Protein AF-A0A7S2D6P8-F1 (afdb_monomer)

InterPro domains:
  IPR003582 ShKT domain [PF01549] (5-39)
  IPR003582 ShKT domain [PF01549] (60-94)
  IPR003582 ShKT domain [PS51670] (5-39)
  IPR003582 ShKT domain [SM00254] (4-40)
  IPR003582 ShKT domain [SM00254] (60-95)

Secondary structure (DSSP, 8-state):
-------SSTTHHHHHHTTHHHHSHHHHHHH-TTTTT---SS----PPPHHHHHHHSSTT---SSTTHHHHHHTTTTTTTSSHHHH-TTTTT---HHHHHHHHH----S-TTTHHHHHHHHHHHS---TTSPPSS-TTHHHHHHHHHHHH-GGG--EEEE-TTBTTBTTPPPEEE-

Sequence (176 aa):
ATTACQDTRPECPGWAAEGECDKNPGFMATGCPDACTHCRIGRPEEPRTMEEMVRRKDGGCDDHDADCAARASAGACTNGSDAPLRCPSSCSVCSWGKIVEEAYGCSSMGLFDMLSTCEQKRQRCARTADLPPAVTAGSMERTMHRILSDFPQYSPRALSQPGSTRGALAPWVLTL

Radius of gyration: 25.87 Å; Cα contacts (8 Å, |Δi|>4): 149; chains: 1; bounding box: 47×58×65 Å

Foldseek 3Di:
DDPDQAAQDPCLLVCLVVVCCPVPVPVCVVHPCVSSVVPPPDDDDPDDDPVRCVVVVQNPQDAQDPCLLVCLVVVVLPPPHCSCVRNVPNSVVGPVVVCCCVVPVDDDDDPVVNCPSVVVVVVVVDDDPPRDDPADPCNVVVVLVCCCPVCCVQVKDWPDPQCDPVHVPDHTDIDD

Structure (mmCIF, N/CA/C/O backbone):
data_AF-A0A7S2D6P8-F1
#
_entry.id   AF-A0A7S2D6P8-F1
#
loop_
_atom_site.group_PDB
_atom_site.id
_atom_site.type_symbol
_atom_site.label_atom_id
_atom_site.label_alt_id
_atom_site.label_comp_id
_atom_site.label_asym_id
_atom_site.label_entity_id
_atom_site.label_seq_id
_atom_site.pdbx_PDB_ins_code
_atom_site.Cartn_x
_atom_site.Cartn_y
_atom_site.Cartn_z
_atom_site.occupancy
_atom_site.B_iso_or_equiv
_atom_site.auth_seq_id
_atom_site.auth_comp_id
_atom_site.auth_asym_id
_atom_site.auth_atom_id
_atom_site.pdbx_PDB_model_num
ATOM 1 N N . ALA A 1 1 ? 5.469 -28.216 -12.947 1.00 35.50 1 ALA A N 1
ATOM 2 C CA . ALA A 1 1 ? 6.549 -28.346 -13.940 1.00 35.50 1 ALA A CA 1
ATOM 3 C C . ALA A 1 1 ? 6.876 -26.949 -14.439 1.00 35.50 1 ALA A C 1
ATOM 5 O O . ALA A 1 1 ? 6.005 -26.291 -14.991 1.00 35.50 1 ALA A O 1
ATOM 6 N N . THR A 1 2 ? 8.064 -26.458 -14.109 1.00 44.06 2 THR A N 1
ATOM 7 C CA . THR A 1 2 ? 8.595 -25.155 -14.516 1.00 44.06 2 THR A CA 1
ATOM 8 C C . THR A 1 2 ? 9.004 -25.233 -15.981 1.00 44.06 2 THR A C 1
ATOM 10 O O . THR A 1 2 ? 10.000 -25.877 -16.303 1.00 44.06 2 THR A O 1
ATOM 13 N N . THR A 1 3 ? 8.226 -24.622 -16.875 1.00 52.28 3 THR A N 1
ATOM 14 C CA . THR A 1 3 ? 8.659 -24.421 -18.261 1.00 52.28 3 THR A CA 1
ATOM 15 C C . THR A 1 3 ? 9.888 -23.520 -18.222 1.00 52.28 3 THR A C 1
ATOM 17 O O . THR A 1 3 ? 9.802 -22.375 -17.783 1.00 52.28 3 THR A O 1
ATOM 20 N N . ALA A 1 4 ? 11.040 -24.090 -18.571 1.00 61.44 4 ALA A N 1
ATOM 21 C CA . ALA A 1 4 ? 12.340 -23.445 -18.509 1.00 61.44 4 ALA A CA 1
ATOM 22 C C . ALA A 1 4 ? 12.337 -22.199 -19.397 1.00 61.44 4 ALA A C 1
ATOM 24 O O . ALA A 1 4 ? 12.285 -22.296 -20.621 1.00 61.44 4 ALA A O 1
ATOM 25 N N . CYS A 1 5 ? 12.358 -21.031 -18.765 1.00 71.94 5 CYS A N 1
ATOM 26 C CA . CYS A 1 5 ? 12.572 -19.782 -19.462 1.00 71.94 5 CYS A CA 1
ATOM 27 C C . CYS A 1 5 ? 14.077 -19.595 -19.613 1.00 71.94 5 CYS A C 1
ATOM 29 O O . CYS A 1 5 ? 14.744 -19.082 -18.720 1.00 71.94 5 CYS A O 1
ATOM 31 N N . GLN A 1 6 ? 14.610 -20.168 -20.684 1.00 81.81 6 GLN A N 1
ATOM 32 C CA . GLN A 1 6 ? 16.032 -20.176 -20.963 1.00 81.81 6 GLN A CA 1
ATOM 33 C C . GLN A 1 6 ? 16.237 -19.911 -22.444 1.00 81.81 6 GLN A C 1
ATOM 35 O O . GLN A 1 6 ? 15.503 -20.427 -23.290 1.00 81.81 6 GLN A O 1
ATOM 40 N N . ASP A 1 7 ? 17.254 -19.115 -22.742 1.00 85.44 7 ASP A N 1
ATOM 41 C CA . ASP A 1 7 ? 17.699 -18.905 -24.106 1.00 85.44 7 ASP A CA 1
ATOM 42 C C . ASP A 1 7 ? 18.105 -20.229 -24.747 1.00 85.44 7 ASP A C 1
ATOM 44 O O . ASP A 1 7 ? 18.849 -21.035 -24.188 1.00 85.44 7 ASP A O 1
ATOM 48 N N . THR A 1 8 ? 17.608 -20.449 -25.957 1.00 86.00 8 THR A N 1
ATOM 49 C CA . THR A 1 8 ? 17.884 -21.666 -26.725 1.00 86.00 8 THR A CA 1
ATOM 50 C C . THR A 1 8 ? 19.202 -21.582 -27.491 1.00 86.00 8 THR A C 1
ATOM 52 O O . THR A 1 8 ? 19.637 -22.577 -28.075 1.00 86.00 8 THR A O 1
ATOM 55 N N . ARG A 1 9 ? 19.833 -20.400 -27.520 1.00 87.31 9 ARG A N 1
ATOM 56 C CA . ARG A 1 9 ? 21.014 -20.098 -28.329 1.00 87.31 9 ARG A CA 1
ATOM 57 C C . ARG A 1 9 ? 22.027 -19.243 -27.564 1.00 87.31 9 ARG A C 1
ATOM 59 O O . ARG A 1 9 ? 21.626 -18.308 -26.875 1.00 87.31 9 ARG A O 1
ATOM 66 N N . PRO A 1 10 ? 23.335 -19.516 -27.699 1.00 90.38 10 PRO A N 1
ATOM 67 C CA . PRO A 1 10 ? 24.372 -18.732 -27.032 1.00 90.38 10 PRO A CA 1
ATOM 68 C C . PRO A 1 10 ? 24.497 -17.299 -27.575 1.00 90.38 10 PRO A C 1
ATOM 70 O O . PRO A 1 10 ? 25.045 -16.442 -26.890 1.00 90.38 10 PRO A O 1
ATOM 73 N N . GLU A 1 11 ? 23.988 -17.017 -28.778 1.00 92.38 11 GLU A N 1
ATOM 74 C CA . GLU A 1 11 ? 24.031 -15.690 -29.407 1.00 92.38 11 GLU A CA 1
ATOM 75 C C . GLU A 1 11 ? 22.932 -14.734 -28.908 1.00 92.38 11 GLU A C 1
ATOM 77 O O . GLU A 1 11 ? 22.978 -13.539 -29.204 1.00 92.38 11 GLU A O 1
ATOM 82 N N . CYS A 1 12 ? 21.966 -15.228 -28.125 1.00 91.00 12 CYS A N 1
ATOM 83 C CA . CYS A 1 12 ? 20.834 -14.446 -27.622 1.00 91.00 12 CYS A CA 1
ATOM 84 C C . CYS A 1 12 ? 21.228 -13.129 -26.916 1.00 91.00 12 CYS A C 1
ATOM 86 O O . CYS A 1 12 ? 20.603 -12.111 -27.220 1.00 91.00 12 CYS A O 1
ATOM 88 N N . PRO A 1 13 ? 22.274 -13.069 -26.061 1.00 89.25 13 PRO A N 1
ATOM 89 C CA . PRO A 1 13 ? 22.720 -11.809 -25.460 1.00 89.25 13 PRO A CA 1
ATOM 90 C C . PRO A 1 13 ? 23.244 -10.794 -26.483 1.00 89.25 13 PRO A C 1
ATOM 92 O O . PRO A 1 13 ? 23.043 -9.594 -26.314 1.00 89.25 13 PRO A O 1
ATOM 95 N N . GLY A 1 14 ? 23.902 -11.264 -27.548 1.00 91.25 14 GLY A N 1
ATOM 96 C CA . GLY A 1 14 ? 24.416 -10.406 -28.619 1.00 91.25 14 GLY A CA 1
ATOM 97 C C . GLY A 1 14 ? 23.282 -9.788 -29.429 1.00 91.25 14 GLY A C 1
ATOM 98 O O . GLY A 1 14 ? 23.225 -8.573 -29.588 1.00 91.25 14 GLY A O 1
ATOM 99 N N . TRP A 1 15 ? 22.316 -10.605 -29.848 1.00 92.88 15 TRP A N 1
ATOM 100 C CA . TRP A 1 15 ? 21.130 -10.124 -30.561 1.00 92.88 15 TRP A CA 1
ATOM 101 C C . TRP A 1 15 ? 20.263 -9.198 -29.705 1.00 92.88 15 TRP A C 1
ATOM 103 O O . TRP A 1 15 ? 19.765 -8.187 -30.198 1.00 92.88 15 TRP A O 1
ATOM 113 N N . ALA A 1 16 ? 20.125 -9.485 -28.409 1.00 87.44 16 ALA A N 1
ATOM 114 C CA . ALA A 1 16 ? 19.456 -8.576 -27.485 1.00 87.44 16 ALA A CA 1
ATOM 115 C C . ALA A 1 16 ? 20.188 -7.225 -27.386 1.00 87.44 16 ALA A C 1
ATOM 117 O O . ALA A 1 16 ? 19.543 -6.182 -27.477 1.00 87.44 16 ALA A O 1
ATOM 118 N N . ALA A 1 17 ? 21.525 -7.223 -27.296 1.00 87.25 17 ALA A N 1
ATOM 119 C CA . ALA A 1 17 ? 22.330 -5.996 -27.290 1.00 87.25 17 ALA A CA 1
ATOM 120 C C . ALA A 1 17 ? 22.251 -5.206 -28.614 1.00 87.25 17 ALA A C 1
ATOM 122 O O . ALA A 1 17 ? 22.368 -3.982 -28.615 1.00 87.25 17 ALA A O 1
ATOM 123 N N . GLU A 1 18 ? 22.009 -5.885 -29.736 1.00 91.12 18 GLU A N 1
ATOM 124 C CA . GLU A 1 18 ? 21.787 -5.281 -31.058 1.00 91.12 18 GLU A CA 1
ATOM 125 C C . GLU A 1 18 ? 20.335 -4.792 -31.277 1.00 91.12 18 GLU A C 1
ATOM 127 O O . GLU A 1 18 ? 20.016 -4.194 -32.318 1.00 91.12 18 GLU A O 1
ATOM 132 N N . GLY A 1 19 ? 19.457 -4.997 -30.288 1.00 88.00 19 GLY A N 1
ATOM 133 C CA . GLY A 1 19 ? 18.065 -4.542 -30.287 1.00 88.00 19 GLY A CA 1
ATOM 134 C C . GLY A 1 19 ? 17.090 -5.468 -31.021 1.00 88.00 19 GLY A C 1
ATOM 135 O O . GLY A 1 19 ? 16.012 -5.030 -31.422 1.00 88.00 19 GLY A O 1
ATOM 136 N N . GLU A 1 20 ? 17.433 -6.745 -31.218 1.00 90.88 20 GLU A N 1
ATOM 137 C CA . GLU A 1 20 ? 16.549 -7.718 -31.881 1.00 90.88 20 GLU A CA 1
ATOM 138 C C . GLU A 1 20 ? 15.271 -8.004 -31.083 1.00 90.88 20 GLU A C 1
ATOM 140 O O . GLU A 1 20 ? 14.273 -8.425 -31.662 1.00 90.88 20 GLU A O 1
ATOM 145 N N . CYS A 1 21 ? 15.254 -7.720 -29.778 1.00 86.25 21 CYS A N 1
ATOM 146 C CA . CYS A 1 21 ? 14.039 -7.805 -28.965 1.00 86.25 21 CYS A CA 1
ATOM 147 C C . CYS A 1 21 ? 12.930 -6.872 -29.483 1.00 86.25 21 CYS A C 1
ATOM 149 O O . CYS A 1 21 ? 11.757 -7.233 -29.431 1.00 86.25 21 CYS A O 1
ATOM 151 N N . ASP A 1 22 ? 13.304 -5.714 -30.037 1.00 80.94 22 ASP A N 1
ATOM 152 C CA . ASP A 1 22 ? 12.371 -4.724 -30.584 1.00 80.94 22 ASP A CA 1
ATOM 153 C C . ASP A 1 22 ? 12.190 -4.880 -32.098 1.00 80.94 22 ASP A C 1
ATOM 155 O O . ASP A 1 22 ? 11.089 -4.712 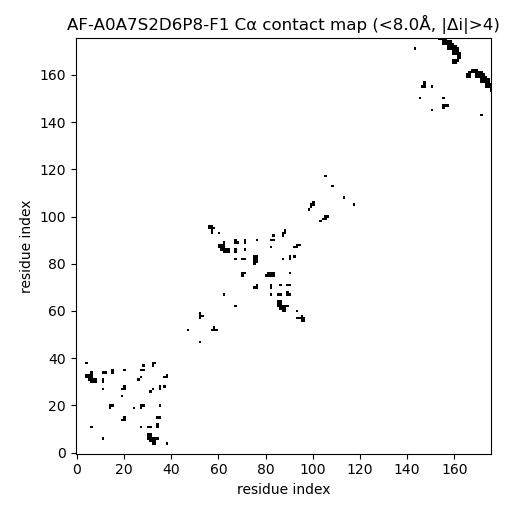-32.625 1.00 80.94 22 ASP A O 1
ATOM 159 N N . LYS A 1 23 ? 13.270 -5.219 -32.814 1.00 89.81 23 LYS A N 1
ATOM 160 C CA . LYS A 1 23 ? 13.251 -5.382 -34.278 1.00 89.81 23 LYS A CA 1
ATOM 161 C C . LYS A 1 23 ? 12.609 -6.698 -34.718 1.00 89.81 23 LYS A C 1
ATOM 163 O O . LYS A 1 23 ? 11.981 -6.739 -35.774 1.00 89.81 23 LYS A O 1
ATOM 168 N N . ASN A 1 24 ? 12.759 -7.763 -33.928 1.00 87.88 24 ASN A N 1
ATOM 169 C CA . ASN A 1 24 ? 12.291 -9.110 -34.249 1.00 87.88 24 ASN A CA 1
ATOM 170 C C . ASN A 1 24 ? 11.698 -9.849 -33.025 1.00 87.88 24 ASN A C 1
ATOM 172 O O . ASN A 1 24 ? 12.149 -10.939 -32.645 1.00 87.88 24 ASN A O 1
ATOM 176 N N . PRO A 1 25 ? 10.638 -9.293 -32.412 1.00 79.06 25 PRO A N 1
ATOM 177 C CA . PRO A 1 25 ? 10.098 -9.773 -31.140 1.00 79.06 25 PRO A CA 1
ATOM 178 C C . PRO A 1 25 ? 9.564 -11.210 -31.207 1.00 79.06 25 PRO A C 1
ATOM 180 O O . PRO A 1 25 ? 9.683 -11.960 -30.245 1.00 79.06 25 PRO A O 1
ATOM 183 N N . GLY A 1 26 ? 8.997 -11.636 -32.343 1.00 78.88 26 GLY A N 1
ATOM 184 C CA . GLY A 1 26 ? 8.455 -12.994 -32.488 1.00 78.88 26 GLY A CA 1
ATOM 185 C C . GLY A 1 26 ? 9.537 -14.078 -32.474 1.00 78.88 26 GLY A C 1
ATOM 186 O O .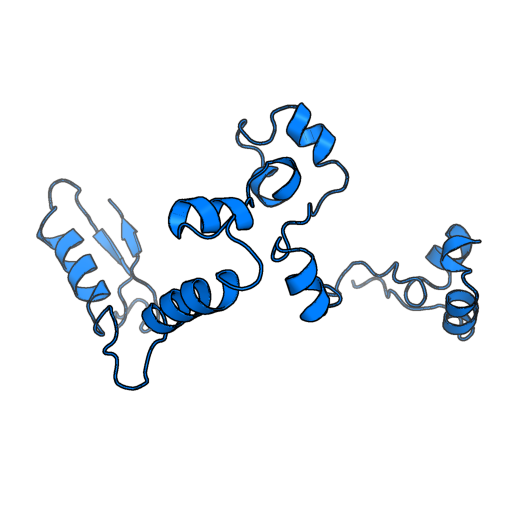 GLY A 1 26 ? 9.372 -15.129 -31.847 1.00 78.88 26 GLY A O 1
ATOM 187 N N . PHE A 1 27 ? 10.665 -13.808 -33.132 1.00 85.44 27 PHE A N 1
ATOM 188 C CA . PHE A 1 27 ? 11.814 -14.708 -33.142 1.00 85.44 27 PHE A CA 1
ATOM 189 C C . PHE A 1 27 ? 12.475 -14.768 -31.764 1.00 85.44 27 PHE A C 1
ATOM 191 O O . PHE A 1 27 ? 12.712 -15.857 -31.232 1.00 85.44 27 PHE A O 1
ATOM 198 N N . MET A 1 28 ? 12.697 -13.602 -31.156 1.00 87.69 28 MET A N 1
ATOM 199 C CA . MET A 1 28 ? 13.342 -13.511 -29.853 1.00 87.69 28 MET A CA 1
ATOM 200 C C . MET A 1 28 ? 12.480 -14.081 -28.720 1.00 87.69 28 MET A C 1
ATOM 202 O O . MET A 1 28 ? 13.011 -14.764 -27.855 1.00 87.69 28 MET A O 1
ATOM 206 N N . ALA A 1 29 ? 11.154 -13.923 -28.748 1.00 79.88 29 ALA A N 1
ATOM 207 C CA . ALA A 1 29 ? 10.271 -14.504 -27.732 1.00 79.88 29 ALA A CA 1
ATOM 208 C C . ALA A 1 29 ? 10.292 -16.041 -27.710 1.00 79.88 29 ALA A C 1
ATOM 210 O O . ALA A 1 29 ? 10.090 -16.649 -26.660 1.00 79.88 29 ALA A O 1
ATOM 211 N N . THR A 1 30 ? 10.544 -16.674 -28.859 1.00 81.88 30 THR A N 1
ATOM 212 C CA . THR A 1 30 ? 10.569 -18.139 -28.973 1.00 81.88 30 THR A CA 1
ATOM 213 C C . THR A 1 30 ? 11.965 -18.707 -28.722 1.00 81.88 30 THR A C 1
ATOM 215 O O . THR A 1 30 ? 12.100 -19.767 -28.116 1.00 81.88 30 THR A O 1
ATOM 218 N N . GLY A 1 31 ? 13.008 -18.026 -29.207 1.00 84.88 31 GLY A N 1
ATOM 219 C CA . GLY A 1 31 ? 14.385 -18.521 -29.156 1.00 84.88 31 GLY A CA 1
ATOM 220 C C . GLY A 1 31 ? 15.237 -17.946 -28.025 1.00 84.88 31 GLY A C 1
ATOM 221 O O . GLY A 1 31 ? 16.149 -18.625 -27.556 1.00 84.88 31 GLY A O 1
ATOM 222 N N . CYS A 1 32 ? 14.944 -16.727 -27.585 1.00 89.25 32 CYS A N 1
ATOM 223 C CA . CYS A 1 32 ? 15.741 -15.952 -26.637 1.00 89.25 32 CYS A CA 1
ATOM 224 C C . CYS A 1 32 ? 14.872 -15.287 -25.543 1.00 89.25 32 CYS A C 1
ATOM 226 O O . CYS A 1 32 ? 14.942 -14.066 -25.347 1.00 89.25 32 CYS A O 1
ATOM 228 N N . PRO A 1 33 ? 13.986 -16.045 -24.863 1.00 82.06 33 PRO A N 1
ATOM 229 C CA . PRO A 1 33 ? 13.047 -15.463 -23.913 1.00 82.06 33 PRO A CA 1
ATOM 230 C C . PRO A 1 33 ? 13.722 -14.884 -22.659 1.00 82.06 33 PRO A C 1
ATOM 232 O O . PRO A 1 33 ? 13.124 -14.015 -22.024 1.00 82.06 33 PRO A O 1
ATOM 235 N N . ASP A 1 34 ? 14.937 -15.315 -22.302 1.00 82.69 34 ASP A N 1
ATOM 236 C CA . ASP A 1 34 ? 15.683 -14.782 -21.152 1.00 82.69 34 ASP A CA 1
ATOM 237 C C . ASP A 1 34 ? 16.456 -13.514 -21.540 1.00 82.69 34 ASP A C 1
ATOM 239 O O . ASP A 1 34 ? 16.289 -12.482 -20.886 1.00 82.69 34 ASP A O 1
ATOM 243 N N . ALA A 1 35 ? 17.181 -13.524 -22.667 1.00 83.69 35 ALA A N 1
ATOM 244 C CA . ALA A 1 35 ? 17.891 -12.340 -23.161 1.00 83.69 35 ALA A CA 1
ATOM 245 C C . ALA A 1 35 ? 16.959 -11.156 -23.460 1.00 83.69 35 ALA A C 1
ATOM 247 O O . ALA A 1 35 ? 17.330 -10.012 -23.207 1.00 83.69 35 ALA A O 1
ATOM 248 N N . CYS A 1 36 ? 15.741 -11.416 -23.948 1.00 76.44 36 CYS A N 1
ATOM 249 C CA . CYS A 1 36 ? 14.731 -10.376 -24.174 1.00 76.44 36 CYS A CA 1
ATOM 250 C C . CYS A 1 36 ? 13.765 -10.178 -23.004 1.00 76.44 36 CYS A C 1
ATOM 252 O O . CYS A 1 36 ? 12.755 -9.489 -23.143 1.00 76.44 36 CYS A O 1
ATOM 254 N N . THR A 1 37 ? 14.062 -10.743 -21.828 1.00 68.19 37 THR A N 1
ATOM 255 C CA . THR A 1 37 ? 13.300 -10.540 -20.581 1.00 68.19 37 THR A CA 1
ATOM 256 C C . THR A 1 37 ? 11.814 -10.930 -20.658 1.00 68.19 37 THR A C 1
ATOM 258 O O . THR A 1 37 ? 10.986 -10.477 -19.866 1.00 68.19 37 THR A O 1
ATOM 261 N N . HIS A 1 38 ? 11.455 -11.832 -21.574 1.00 63.66 38 HIS A N 1
ATOM 262 C CA . HIS A 1 38 ? 10.110 -12.409 -21.670 1.00 63.66 38 HIS A CA 1
ATOM 263 C C . HIS A 1 38 ? 9.812 -13.413 -20.545 1.00 63.66 38 HIS A C 1
ATOM 265 O O . HIS A 1 38 ? 8.662 -13.815 -20.351 1.00 63.66 38 HIS A O 1
ATOM 271 N N . CYS A 1 39 ? 10.820 -13.769 -19.748 1.00 61.97 39 CYS A N 1
ATOM 272 C CA . CYS A 1 39 ? 10.693 -14.545 -18.520 1.00 61.97 39 CYS A CA 1
ATOM 273 C C . CYS A 1 39 ? 9.995 -13.762 -17.395 1.00 61.97 39 CYS A C 1
ATOM 275 O O . CYS A 1 39 ? 10.610 -13.352 -16.415 1.00 61.97 39 CYS A O 1
ATOM 277 N N . ARG A 1 40 ? 8.676 -13.571 -17.513 1.00 55.00 40 ARG A N 1
ATOM 278 C CA . ARG A 1 40 ? 7.830 -12.866 -16.529 1.00 55.00 40 ARG A CA 1
ATOM 279 C C . ARG A 1 40 ? 7.153 -13.767 -15.491 1.00 55.00 40 ARG A C 1
ATOM 281 O O . ARG A 1 40 ? 6.183 -13.360 -14.861 1.00 55.00 40 ARG A O 1
ATOM 288 N N . ILE A 1 41 ? 7.673 -14.970 -15.251 1.00 43.81 41 ILE A N 1
ATOM 289 C CA . ILE A 1 41 ? 7.336 -15.721 -14.034 1.00 43.81 41 ILE A CA 1
ATOM 290 C C . ILE A 1 41 ? 8.594 -15.789 -13.169 1.00 43.81 41 ILE A C 1
ATOM 292 O O . ILE A 1 41 ? 9.353 -16.750 -13.251 1.00 43.81 41 ILE A O 1
ATOM 296 N N . GLY A 1 42 ? 8.819 -14.748 -12.354 1.00 44.66 42 GLY A N 1
ATOM 297 C CA . GLY A 1 42 ? 9.717 -14.853 -11.197 1.00 44.66 42 GLY A CA 1
ATOM 298 C C . GLY A 1 42 ? 10.868 -13.853 -11.020 1.00 44.66 42 GLY A C 1
ATOM 299 O O . GLY A 1 42 ? 11.751 -14.171 -10.229 1.00 44.66 42 GLY A O 1
ATOM 300 N N . ARG A 1 43 ? 10.897 -12.663 -11.645 1.00 39.41 43 ARG A N 1
ATOM 301 C CA . ARG A 1 43 ? 11.791 -11.577 -11.169 1.00 39.41 43 ARG A CA 1
ATOM 302 C C . ARG A 1 43 ? 11.008 -10.424 -10.521 1.00 39.41 43 ARG A C 1
ATOM 304 O O . ARG A 1 43 ? 10.076 -9.930 -11.153 1.00 39.41 43 ARG A O 1
ATOM 311 N N . PRO A 1 44 ? 11.366 -9.997 -9.292 1.00 46.62 44 PRO A N 1
ATOM 312 C CA . PRO A 1 44 ? 10.938 -8.712 -8.747 1.00 46.62 44 PRO A CA 1
ATOM 313 C C . PRO A 1 44 ? 11.627 -7.564 -9.502 1.00 46.62 44 PRO A C 1
ATOM 315 O O . PRO A 1 44 ? 12.704 -7.761 -10.064 1.00 46.62 44 PRO A O 1
ATOM 318 N N . GLU A 1 45 ? 10.960 -6.408 -9.525 1.00 43.22 45 GLU A N 1
ATOM 319 C CA . GLU A 1 45 ? 11.357 -5.140 -10.154 1.00 43.22 45 GLU A CA 1
ATOM 320 C C . GLU A 1 45 ? 12.870 -4.881 -10.187 1.00 43.22 45 GLU A C 1
ATOM 322 O O . GLU A 1 45 ? 13.572 -5.088 -9.196 1.00 43.22 45 GLU A O 1
ATOM 327 N N . GLU A 1 46 ? 13.352 -4.315 -11.296 1.00 44.03 46 GLU A N 1
ATOM 328 C CA . GLU A 1 46 ? 14.577 -3.521 -11.255 1.00 44.03 46 GLU A CA 1
ATOM 329 C C . GLU A 1 46 ? 14.324 -2.356 -10.277 1.00 44.03 46 GLU A C 1
ATOM 331 O O . GLU A 1 46 ? 13.410 -1.557 -10.509 1.00 44.03 46 GLU A O 1
ATOM 336 N N . PRO A 1 47 ? 15.033 -2.280 -9.135 1.00 49.56 47 PRO A N 1
ATOM 337 C CA . PRO A 1 47 ? 14.772 -1.247 -8.148 1.00 49.56 47 PRO A CA 1
ATOM 338 C C . PRO A 1 47 ? 15.056 0.107 -8.786 1.00 49.56 47 PRO A C 1
ATOM 340 O O . PRO A 1 47 ? 16.179 0.364 -9.223 1.00 49.56 47 PRO A O 1
ATOM 343 N N . ARG A 1 48 ? 14.050 0.986 -8.825 1.00 55.31 48 ARG A N 1
ATOM 344 C CA . ARG A 1 48 ? 14.261 2.378 -9.232 1.00 55.31 48 ARG A CA 1
ATOM 345 C C . ARG A 1 48 ? 15.399 2.961 -8.402 1.00 55.31 48 ARG A C 1
ATOM 347 O O . ARG A 1 48 ? 15.445 2.781 -7.182 1.00 55.31 48 ARG A O 1
ATOM 354 N N . THR A 1 49 ? 16.327 3.646 -9.065 1.00 57.09 49 THR A N 1
ATOM 355 C CA . THR A 1 49 ? 17.426 4.320 -8.367 1.00 57.09 49 THR A CA 1
ATOM 356 C C . THR A 1 49 ? 16.849 5.323 -7.367 1.00 57.09 49 THR A C 1
ATOM 358 O O . THR A 1 49 ? 15.777 5.900 -7.585 1.00 57.09 49 THR A O 1
ATOM 361 N N . MET A 1 50 ? 17.531 5.529 -6.240 1.00 53.25 50 MET A N 1
ATOM 362 C CA . MET A 1 50 ? 17.076 6.479 -5.219 1.00 53.25 50 MET A CA 1
ATOM 363 C C . MET A 1 50 ? 16.929 7.88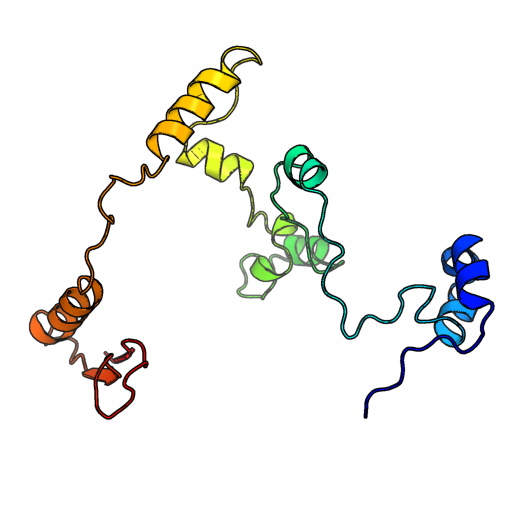8 -5.813 1.00 53.25 50 MET A C 1
ATOM 365 O O . MET A 1 50 ? 15.986 8.611 -5.497 1.00 53.25 50 MET A O 1
ATOM 369 N N . GLU A 1 51 ? 17.806 8.241 -6.748 1.00 57.47 51 GLU A N 1
ATOM 370 C CA . GLU A 1 51 ? 17.779 9.481 -7.517 1.00 57.47 51 GLU A CA 1
ATOM 371 C C . GLU A 1 51 ? 16.494 9.631 -8.352 1.00 57.47 51 GLU A C 1
ATOM 373 O O . GLU A 1 51 ? 15.932 10.726 -8.443 1.00 57.47 51 GLU A O 1
ATOM 378 N N . GLU A 1 52 ? 15.993 8.542 -8.935 1.00 56.34 52 GLU A N 1
ATOM 379 C CA . GLU A 1 52 ? 14.779 8.534 -9.751 1.00 56.34 52 GLU A CA 1
ATOM 380 C C . GLU A 1 52 ? 13.503 8.580 -8.903 1.00 56.34 52 GLU A C 1
ATOM 382 O O . GLU A 1 52 ? 12.582 9.342 -9.212 1.00 56.34 52 GLU A O 1
ATOM 387 N N . MET A 1 53 ? 13.487 7.867 -7.773 1.00 53.47 53 MET A N 1
ATOM 388 C CA . MET A 1 53 ? 12.405 7.949 -6.785 1.00 53.47 53 MET A CA 1
ATOM 389 C C . MET A 1 53 ? 12.269 9.363 -6.194 1.00 53.47 53 MET A C 1
ATOM 391 O O . MET A 1 53 ? 11.155 9.851 -5.994 1.00 53.47 53 MET A O 1
ATOM 395 N N . VAL A 1 54 ? 13.389 10.059 -5.961 1.00 57.19 54 VAL A N 1
ATOM 396 C CA . VAL A 1 54 ? 13.400 11.452 -5.478 1.00 57.19 54 VAL A CA 1
ATOM 397 C C . VAL A 1 54 ? 12.929 12.431 -6.556 1.00 57.19 54 VAL A C 1
ATOM 399 O O . VAL A 1 54 ? 12.186 13.368 -6.254 1.00 57.19 54 VAL A O 1
ATOM 402 N N . ARG A 1 55 ? 13.318 12.223 -7.820 1.00 60.00 55 ARG A N 1
ATOM 403 C CA . ARG A 1 55 ? 12.944 13.112 -8.932 1.00 60.00 55 ARG A CA 1
ATOM 404 C C . ARG A 1 55 ? 11.443 13.080 -9.224 1.00 60.00 55 ARG A C 1
ATOM 406 O O . ARG A 1 55 ? 10.862 14.129 -9.499 1.00 60.00 55 ARG A O 1
ATOM 413 N N . ARG A 1 56 ? 10.822 11.900 -9.172 1.00 56.59 56 ARG A N 1
ATOM 414 C CA . ARG A 1 56 ? 9.416 11.718 -9.552 1.00 56.59 56 ARG A CA 1
ATOM 415 C C . ARG A 1 56 ? 8.409 12.111 -8.458 1.00 56.59 56 ARG A C 1
ATOM 417 O O . ARG A 1 56 ? 7.240 12.311 -8.772 1.00 56.59 56 ARG A O 1
ATOM 424 N N . LYS A 1 57 ? 8.851 12.303 -7.200 1.00 53.44 57 LYS A N 1
ATOM 425 C CA . LYS A 1 57 ? 8.030 12.708 -6.024 1.00 53.44 57 LYS A CA 1
ATOM 426 C C . LYS A 1 57 ? 6.831 11.800 -5.692 1.00 53.44 57 LYS A C 1
ATOM 428 O O . LYS A 1 57 ? 6.088 12.083 -4.755 1.00 53.44 57 LYS A O 1
ATOM 433 N N . ASP A 1 58 ? 6.645 10.720 -6.428 1.00 58.62 58 ASP A N 1
ATOM 434 C CA . ASP A 1 58 ? 5.497 9.817 -6.394 1.00 58.62 58 ASP A CA 1
ATOM 435 C C . ASP A 1 58 ? 5.777 8.534 -5.604 1.00 58.62 58 ASP A C 1
ATOM 437 O O . ASP A 1 58 ? 4.863 7.743 -5.393 1.00 58.62 58 ASP A O 1
ATOM 441 N N . GLY A 1 59 ? 7.016 8.312 -5.146 1.00 58.94 59 GLY A N 1
ATOM 442 C CA . GLY A 1 59 ? 7.374 7.193 -4.269 1.00 58.94 59 GLY A CA 1
ATOM 443 C C . GLY A 1 59 ? 7.092 5.805 -4.854 1.00 58.94 59 GLY A C 1
ATOM 444 O O . GLY A 1 59 ? 7.175 4.823 -4.127 1.00 58.94 59 GLY A O 1
ATOM 445 N N . GLY A 1 60 ? 6.769 5.698 -6.151 1.00 64.12 60 GLY A N 1
ATOM 446 C CA . GLY A 1 60 ? 6.261 4.450 -6.732 1.00 64.12 60 GLY A CA 1
ATOM 447 C C . GLY A 1 60 ? 4.770 4.301 -6.851 1.00 64.12 60 GLY A C 1
ATOM 448 O O . GLY A 1 60 ? 4.287 3.176 -6.860 1.00 64.12 60 GLY A O 1
ATOM 449 N N . CYS A 1 61 ? 4.054 5.408 -6.975 1.00 73.44 61 CYS A N 1
ATOM 450 C CA . CYS A 1 61 ? 2.684 5.371 -7.439 1.00 73.44 61 CYS A CA 1
ATOM 451 C C . CYS A 1 61 ? 2.655 5.212 -8.964 1.00 73.44 61 CYS A C 1
ATOM 453 O O . CYS A 1 61 ? 2.446 6.190 -9.684 1.00 73.44 61 CYS A O 1
ATOM 455 N N . ASP A 1 62 ? 2.913 3.999 -9.443 1.00 81.00 62 ASP A N 1
ATOM 456 C CA . ASP A 1 62 ? 2.682 3.597 -10.829 1.00 81.00 62 ASP A CA 1
ATOM 457 C C . ASP A 1 62 ? 1.519 2.605 -10.891 1.00 81.00 62 ASP A C 1
ATOM 459 O O . ASP A 1 62 ? 1.318 1.796 -9.983 1.00 81.00 62 ASP A O 1
ATOM 463 N N . ASP A 1 63 ? 0.758 2.662 -11.979 1.00 85.94 63 ASP A N 1
ATOM 464 C CA . ASP A 1 63 ? -0.266 1.669 -12.267 1.00 85.94 63 ASP A CA 1
ATOM 465 C C . ASP A 1 63 ? 0.385 0.329 -12.636 1.00 85.94 63 ASP A C 1
ATOM 467 O O . ASP A 1 63 ? 1.286 0.262 -13.474 1.00 85.94 63 ASP A O 1
ATOM 471 N N . HIS A 1 64 ? -0.081 -0.754 -12.017 1.00 83.81 64 HIS A N 1
ATOM 472 C CA . HIS A 1 64 ? 0.446 -2.099 -12.251 1.00 83.81 64 HIS A CA 1
ATOM 473 C C . HIS A 1 64 ? -0.163 -2.771 -13.484 1.00 83.81 64 HIS A C 1
ATOM 475 O O . HIS A 1 64 ? 0.432 -3.703 -14.027 1.00 83.81 64 HIS A O 1
ATOM 481 N N . ASP A 1 65 ? -1.333 -2.306 -13.927 1.00 87.75 65 ASP A N 1
ATOM 482 C CA . ASP A 1 65 ? -2.018 -2.830 -15.105 1.00 87.75 65 ASP A CA 1
ATOM 483 C C . ASP A 1 65 ? -2.090 -1.782 -16.223 1.00 87.75 65 ASP A C 1
ATOM 485 O O . ASP A 1 65 ? -2.272 -0.587 -15.997 1.00 87.75 65 ASP A O 1
ATOM 489 N N . ALA A 1 66 ? -1.992 -2.241 -17.471 1.00 89.56 66 ALA A N 1
ATOM 490 C CA . ALA A 1 66 ? -2.014 -1.361 -18.639 1.00 89.56 66 ALA A CA 1
ATOM 491 C C . ALA A 1 66 ? -3.401 -0.747 -18.926 1.00 89.56 66 ALA A C 1
ATOM 493 O O . ALA A 1 66 ? -3.501 0.241 -19.650 1.00 89.56 66 ALA A O 1
ATOM 494 N N . ASP A 1 67 ? -4.479 -1.321 -18.382 1.00 92.75 67 ASP A N 1
ATOM 495 C CA . ASP A 1 67 ? -5.868 -0.909 -18.619 1.00 92.75 67 ASP A CA 1
ATOM 496 C C . ASP A 1 67 ? -6.432 0.013 -17.521 1.00 92.75 67 ASP A C 1
ATOM 498 O O . ASP A 1 67 ? -7.631 0.306 -17.485 1.00 92.75 67 ASP A O 1
ATOM 502 N N . CYS A 1 68 ? -5.568 0.525 -16.643 1.00 91.38 68 CYS A N 1
ATOM 503 C CA . CYS A 1 68 ? -5.958 1.330 -15.491 1.00 91.38 68 CYS A CA 1
ATOM 504 C C . CYS A 1 68 ? -6.725 2.616 -15.842 1.00 91.38 68 CYS A C 1
ATOM 506 O O . CYS A 1 68 ? -7.700 2.944 -15.162 1.00 91.38 68 CYS A O 1
ATOM 508 N N . ALA A 1 69 ? -6.400 3.284 -16.953 1.00 94.44 69 ALA A N 1
ATOM 509 C CA . ALA A 1 69 ? -7.157 4.449 -17.424 1.00 94.44 69 ALA A CA 1
ATOM 510 C C . ALA A 1 69 ? -8.603 4.094 -17.834 1.00 94.44 69 ALA A C 1
ATOM 512 O O . ALA A 1 69 ? -9.552 4.832 -17.544 1.00 94.44 69 ALA A O 1
ATOM 513 N N . ALA A 1 70 ? -8.792 2.942 -18.485 1.00 95.94 70 ALA A N 1
ATOM 514 C CA . ALA A 1 70 ? -10.110 2.447 -18.882 1.00 95.94 70 ALA A CA 1
ATOM 515 C C . ALA A 1 70 ? -10.936 2.022 -17.657 1.00 95.94 70 ALA A C 1
ATOM 517 O O . ALA A 1 70 ? -12.106 2.376 -17.535 1.00 95.94 70 ALA A O 1
ATOM 518 N N . ARG A 1 71 ? -10.311 1.327 -16.701 1.00 93.69 71 ARG A N 1
ATOM 519 C CA . ARG A 1 71 ? -10.947 0.948 -15.429 1.00 93.69 71 ARG A CA 1
ATOM 520 C C . ARG A 1 71 ? -11.364 2.179 -14.626 1.00 93.69 71 ARG A C 1
ATOM 522 O O . ARG A 1 71 ? -12.500 2.247 -14.161 1.00 93.69 71 ARG A O 1
ATOM 529 N N . ALA A 1 72 ? -10.490 3.176 -14.506 1.00 93.38 72 ALA A N 1
ATOM 530 C CA . ALA A 1 72 ? -10.790 4.410 -13.786 1.00 93.38 72 ALA A CA 1
ATOM 531 C C . ALA A 1 72 ? -11.956 5.183 -14.422 1.00 93.38 72 ALA A C 1
ATOM 533 O O . ALA A 1 72 ? -12.907 5.539 -13.726 1.00 93.38 72 ALA A O 1
ATOM 534 N N . SER A 1 73 ? -11.937 5.363 -15.746 1.00 95.25 73 SER A N 1
ATOM 535 C CA . SER A 1 73 ? -13.036 6.011 -16.483 1.00 95.25 73 SER A CA 1
ATOM 536 C C . SER A 1 73 ? -14.354 5.228 -16.439 1.00 95.25 73 SER A C 1
ATOM 538 O O . SER A 1 73 ? -15.422 5.834 -16.482 1.00 95.25 73 SER A O 1
ATOM 540 N N . ALA A 1 74 ? -14.302 3.907 -16.264 1.00 95.75 74 ALA A N 1
ATOM 541 C CA . ALA A 1 74 ? -15.473 3.059 -16.046 1.00 95.75 74 ALA A CA 1
ATOM 542 C C . ALA A 1 74 ? -15.991 3.064 -14.589 1.00 95.75 74 ALA A C 1
ATOM 544 O O . ALA A 1 74 ? -16.932 2.339 -14.267 1.00 95.75 74 ALA A O 1
ATOM 545 N N . GLY A 1 75 ? -15.388 3.851 -13.690 1.00 94.88 75 GLY A N 1
ATOM 546 C CA . GLY A 1 75 ? -15.794 3.939 -12.284 1.00 94.88 75 GLY A CA 1
ATOM 547 C C . GLY A 1 75 ? -15.294 2.785 -11.408 1.00 94.88 75 GLY A C 1
ATOM 548 O O . GLY A 1 75 ? -15.787 2.594 -10.296 1.00 94.88 75 GLY A O 1
ATOM 549 N N . ALA A 1 76 ? -14.297 2.021 -11.866 1.00 95.06 76 ALA A N 1
ATOM 550 C CA . ALA A 1 76 ? -13.740 0.895 -11.114 1.00 95.06 76 ALA A CA 1
ATOM 551 C C . ALA A 1 76 ? -13.136 1.313 -9.759 1.00 95.06 76 ALA A C 1
ATOM 553 O O . ALA A 1 76 ? -13.106 0.530 -8.811 1.00 95.06 76 ALA A O 1
ATOM 554 N N . CYS A 1 77 ? -12.709 2.569 -9.632 1.00 91.50 77 CYS A N 1
ATOM 555 C CA . CYS A 1 77 ? -12.088 3.095 -8.417 1.00 91.50 77 CYS A CA 1
ATOM 556 C C . CYS A 1 77 ? -13.050 3.211 -7.221 1.00 91.50 77 CYS A C 1
ATOM 558 O O . CYS A 1 77 ? -12.595 3.337 -6.088 1.00 91.50 77 CYS A O 1
ATOM 560 N N . THR A 1 78 ? -14.368 3.179 -7.449 1.00 90.00 78 THR A N 1
ATOM 561 C CA . THR A 1 78 ? -15.384 3.367 -6.396 1.00 90.00 78 THR A CA 1
ATOM 562 C C . THR A 1 78 ? -16.483 2.304 -6.399 1.00 90.00 78 THR A C 1
ATOM 564 O O . THR A 1 78 ? -17.371 2.343 -5.550 1.00 90.00 78 THR A O 1
ATOM 567 N N . ASN A 1 79 ? -16.425 1.322 -7.302 1.00 88.56 79 ASN A N 1
ATOM 568 C CA . ASN A 1 79 ? -17.451 0.282 -7.444 1.00 88.56 79 ASN A CA 1
ATOM 569 C C . ASN A 1 79 ? -17.133 -1.031 -6.696 1.00 88.56 79 ASN A C 1
ATOM 571 O O . ASN A 1 79 ? -17.812 -2.033 -6.912 1.00 88.56 79 ASN A O 1
ATOM 575 N N . GLY A 1 80 ? -16.104 -1.037 -5.840 1.00 80.50 80 GLY A N 1
ATOM 576 C CA . GLY A 1 80 ? -15.674 -2.216 -5.079 1.00 80.50 80 GLY A CA 1
ATOM 577 C C . GLY A 1 80 ? -14.760 -3.185 -5.840 1.00 80.50 80 GLY A C 1
ATOM 578 O O . GLY A 1 80 ? -14.507 -4.280 -5.344 1.00 80.50 80 GLY A O 1
ATOM 579 N N . SER A 1 81 ? -14.265 -2.810 -7.025 1.00 87.81 81 SER A N 1
ATOM 580 C CA . SER A 1 81 ? -13.231 -3.578 -7.728 1.00 87.81 81 SER A CA 1
ATOM 581 C C . SER A 1 81 ? -11.846 -3.450 -7.073 1.00 87.81 81 SER A C 1
ATOM 583 O O . SER A 1 81 ? -11.625 -2.632 -6.182 1.00 87.81 81 SER A O 1
ATOM 585 N N . ASP A 1 82 ? -10.886 -4.236 -7.553 1.00 87.69 82 ASP A N 1
ATOM 586 C CA . ASP A 1 82 ? -9.471 -4.198 -7.170 1.00 87.69 82 ASP A CA 1
ATOM 587 C C . ASP A 1 82 ? -8.680 -3.043 -7.820 1.00 87.69 82 ASP A C 1
ATOM 589 O O . ASP A 1 82 ? -7.484 -2.889 -7.558 1.00 87.69 82 ASP A O 1
ATOM 593 N N . ALA A 1 83 ? -9.328 -2.204 -8.637 1.00 89.50 83 ALA A N 1
ATOM 594 C CA . ALA A 1 83 ? -8.684 -1.067 -9.291 1.00 89.50 83 ALA A CA 1
ATOM 595 C C . ALA A 1 83 ? -7.965 -0.110 -8.314 1.00 89.50 83 ALA A C 1
ATOM 597 O O . ALA A 1 83 ? -6.860 0.304 -8.637 1.00 89.50 83 ALA A O 1
ATOM 598 N N . PRO A 1 84 ? -8.461 0.195 -7.097 1.00 85.38 84 PRO A N 1
ATOM 599 C CA . PRO A 1 84 ? -7.715 1.029 -6.149 1.00 85.38 84 PRO A CA 1
ATOM 600 C C . PRO A 1 84 ? -6.361 0.447 -5.707 1.00 85.38 84 PRO A C 1
ATOM 602 O O . PRO A 1 84 ? -5.478 1.196 -5.302 1.00 85.38 84 PRO A O 1
ATOM 605 N N . LEU A 1 85 ? -6.191 -0.879 -5.763 1.00 82.06 85 LEU A N 1
ATOM 606 C CA . LEU A 1 85 ? -4.959 -1.560 -5.350 1.00 82.06 85 LEU A CA 1
ATOM 607 C C . LEU A 1 85 ? -3.976 -1.733 -6.510 1.00 82.06 85 LEU A C 1
ATOM 609 O O . LEU A 1 85 ? -2.769 -1.686 -6.300 1.00 82.06 85 LEU A O 1
ATOM 613 N N . ARG A 1 86 ? -4.490 -1.960 -7.723 1.00 84.94 86 ARG A N 1
ATOM 614 C CA . ARG A 1 86 ? -3.666 -2.224 -8.913 1.00 84.94 86 ARG A CA 1
ATOM 615 C C . ARG A 1 86 ? -3.455 -1.002 -9.802 1.00 84.94 86 ARG A C 1
ATOM 617 O O . ARG A 1 86 ? -2.496 -0.973 -10.563 1.00 84.94 86 ARG A O 1
ATOM 624 N N . CYS A 1 87 ? -4.319 -0.001 -9.681 1.00 90.50 87 CYS A N 1
ATOM 625 C CA . CYS A 1 87 ? -4.295 1.238 -10.450 1.00 90.50 87 CYS A CA 1
ATOM 626 C C . CYS A 1 87 ? -4.188 2.466 -9.535 1.00 90.50 87 CYS A C 1
ATOM 628 O O . CYS A 1 87 ? -5.057 3.347 -9.572 1.00 90.50 87 CYS A O 1
ATOM 630 N N . PRO A 1 88 ? -3.193 2.521 -8.637 1.00 85.62 88 PRO A N 1
ATOM 631 C CA . PRO A 1 88 ? -3.160 3.542 -7.611 1.00 85.62 88 PRO A CA 1
ATOM 632 C C . PRO A 1 88 ? -2.933 4.960 -8.173 1.00 85.62 88 PRO A C 1
ATOM 634 O O . PRO A 1 88 ? -3.364 5.928 -7.540 1.00 85.62 88 PRO A O 1
ATOM 637 N N . SER A 1 89 ? -2.348 5.104 -9.366 1.00 83.75 89 SER A N 1
ATOM 638 C CA . SER A 1 89 ? -2.163 6.392 -10.047 1.00 83.75 89 SER A CA 1
ATOM 639 C C . SER A 1 89 ? -3.438 6.807 -10.773 1.00 83.75 89 SER A C 1
ATOM 641 O O . SER A 1 89 ? -3.963 7.894 -10.525 1.00 83.75 89 SER A O 1
ATOM 643 N N . SER A 1 90 ? -4.000 5.924 -11.608 1.00 90.00 90 SER A N 1
ATOM 644 C CA . SER A 1 90 ? -5.247 6.193 -12.342 1.00 90.00 90 SER A CA 1
ATOM 645 C C . SER A 1 90 ? -6.446 6.396 -11.412 1.00 90.00 90 SER A C 1
ATOM 647 O O . SER A 1 90 ? -7.316 7.217 -11.698 1.00 90.00 90 SER A O 1
ATOM 649 N N . CYS A 1 91 ? -6.490 5.701 -10.272 1.00 88.94 91 CYS A N 1
ATOM 650 C CA . CYS A 1 91 ? -7.520 5.896 -9.251 1.00 88.94 91 CYS A CA 1
ATOM 651 C C . CYS A 1 91 ? -7.214 7.035 -8.270 1.00 88.94 91 CYS A C 1
ATOM 653 O O . CYS A 1 91 ? -7.978 7.235 -7.327 1.00 88.94 91 CYS A O 1
ATOM 655 N N . SER A 1 92 ? -6.130 7.794 -8.480 1.00 84.19 92 SER A N 1
ATOM 656 C CA . SER A 1 92 ? -5.709 8.893 -7.596 1.00 84.19 92 SER A CA 1
ATOM 657 C C . SER A 1 92 ? -5.574 8.474 -6.124 1.00 84.19 92 SER A C 1
ATOM 659 O O . SER A 1 92 ? -5.781 9.277 -5.214 1.00 84.19 92 SER A O 1
ATOM 661 N N . VAL A 1 93 ? -5.231 7.206 -5.884 1.00 79.62 93 VAL A N 1
ATOM 662 C CA . VAL A 1 93 ? -5.085 6.621 -4.546 1.00 79.62 93 VAL A CA 1
ATOM 663 C C . VAL A 1 93 ? -3.803 7.115 -3.897 1.00 79.62 93 VAL A C 1
ATOM 665 O O . VAL A 1 93 ? -3.832 7.516 -2.734 1.00 79.62 93 VAL A O 1
ATOM 668 N N . CYS A 1 94 ? -2.691 7.164 -4.637 1.00 68.94 94 CYS A N 1
ATOM 669 C CA . CYS A 1 94 ? -1.510 7.877 -4.165 1.00 68.94 94 CYS A CA 1
ATOM 670 C C . CYS A 1 94 ? -1.383 9.243 -4.818 1.00 68.94 94 CYS A C 1
ATOM 672 O O . CYS A 1 94 ? -0.787 9.454 -5.866 1.00 68.94 94 CYS A O 1
ATOM 674 N N . SER A 1 95 ? -1.859 10.216 -4.060 1.00 66.06 95 SER A N 1
ATOM 675 C CA . SER A 1 95 ? -1.427 11.592 -4.165 1.00 66.06 95 SER A CA 1
ATOM 676 C C . SER A 1 95 ? -0.462 11.896 -3.016 1.00 66.06 95 SER A C 1
ATOM 678 O O . SER A 1 95 ? -0.728 12.780 -2.208 1.00 66.06 95 SER A O 1
ATOM 680 N N . TRP A 1 96 ? 0.645 11.148 -2.887 1.00 54.19 96 TRP A N 1
ATOM 681 C CA . TRP A 1 96 ? 1.556 11.274 -1.733 1.00 54.19 96 TRP A CA 1
ATOM 682 C C . TRP A 1 96 ? 2.092 12.704 -1.567 1.00 54.19 96 TRP A C 1
ATOM 684 O O . TRP A 1 96 ? 2.174 13.202 -0.450 1.00 54.19 96 TRP A O 1
ATOM 694 N N . GLY A 1 97 ? 2.346 13.419 -2.670 1.00 54.59 97 GLY A N 1
ATOM 695 C CA . GLY A 1 97 ? 2.715 14.838 -2.638 1.00 54.59 97 GLY A CA 1
ATOM 696 C C . GLY A 1 97 ? 1.645 15.734 -2.002 1.00 54.59 97 GLY A C 1
ATOM 697 O O . GLY A 1 97 ? 1.974 16.572 -1.172 1.00 54.59 97 GLY A O 1
ATOM 698 N N . LYS A 1 98 ? 0.367 15.502 -2.314 1.00 55.50 98 LYS A N 1
ATOM 699 C CA . LYS A 1 98 ? -0.767 16.289 -1.799 1.00 55.50 98 LYS A CA 1
ATOM 700 C C . LYS A 1 98 ? -1.207 15.847 -0.402 1.00 55.50 98 LYS A C 1
ATOM 702 O O . LYS A 1 98 ? -1.572 16.680 0.407 1.00 55.50 98 LYS A O 1
ATOM 707 N N . ILE A 1 99 ? -1.082 14.557 -0.080 1.00 51.41 99 ILE A N 1
ATOM 708 C CA . ILE A 1 99 ? -1.253 14.024 1.278 1.00 51.41 99 ILE A CA 1
ATOM 709 C C . ILE A 1 99 ? -0.183 14.620 2.195 1.00 51.41 99 ILE A C 1
ATOM 711 O O . ILE A 1 99 ? -0.496 15.026 3.304 1.00 51.41 99 ILE A O 1
ATOM 715 N N . VAL A 1 100 ? 1.071 14.731 1.743 1.00 51.94 100 VAL A N 1
ATOM 716 C CA . VAL A 1 100 ? 2.138 15.379 2.521 1.00 51.94 100 VAL A CA 1
ATOM 717 C C . VAL A 1 100 ? 1.936 16.895 2.606 1.00 51.94 100 VAL A C 1
ATOM 719 O O . VAL A 1 100 ? 2.185 17.497 3.649 1.00 51.94 100 VAL A O 1
ATOM 722 N N . GLU A 1 101 ? 1.445 17.525 1.544 1.00 51.16 101 GLU A N 1
ATOM 723 C CA . GLU A 1 101 ? 1.099 18.946 1.523 1.00 51.16 101 GLU A CA 1
ATOM 724 C C . GLU A 1 101 ? -0.080 19.280 2.453 1.00 51.16 101 GLU A C 1
ATOM 726 O O . GLU A 1 101 ? 0.007 20.240 3.208 1.00 51.16 101 GLU A O 1
ATOM 731 N N . GLU A 1 102 ? -1.131 18.463 2.487 1.00 48.31 102 GLU A N 1
ATOM 732 C CA . GLU A 1 102 ? -2.319 18.658 3.329 1.00 48.31 102 GLU A CA 1
ATOM 733 C C . GLU A 1 102 ? -2.094 18.183 4.778 1.00 48.31 102 GLU A C 1
ATOM 735 O O . GLU A 1 102 ? -2.493 18.870 5.717 1.00 48.31 102 GLU A O 1
ATOM 740 N N . ALA A 1 103 ? -1.407 17.054 4.996 1.00 50.19 103 ALA A N 1
ATOM 741 C CA . ALA A 1 103 ? -1.132 16.522 6.337 1.00 50.19 103 ALA A CA 1
ATOM 742 C C . ALA A 1 103 ? 0.048 17.219 7.034 1.00 50.19 103 ALA A C 1
ATOM 744 O O . ALA A 1 103 ? 0.074 17.311 8.263 1.00 50.19 103 ALA A O 1
ATOM 745 N N . TYR A 1 104 ? 1.029 17.718 6.270 1.00 51.31 104 TYR A N 1
ATOM 746 C CA . TYR A 1 104 ? 2.239 18.340 6.815 1.00 51.31 104 TYR A CA 1
ATOM 747 C C . TYR A 1 104 ? 2.497 19.771 6.322 1.00 51.31 104 TYR A C 1
ATOM 749 O O . TYR A 1 104 ? 3.462 20.380 6.790 1.00 51.31 104 TYR A O 1
ATOM 757 N N . GLY A 1 105 ? 1.655 20.368 5.473 1.00 47.78 105 GLY A N 1
ATOM 758 C CA . GLY A 1 105 ? 1.766 21.781 5.076 1.00 47.78 105 GLY A CA 1
ATOM 759 C C . GLY A 1 105 ? 3.020 22.095 4.257 1.00 47.78 105 GLY A C 1
ATOM 760 O O . GLY A 1 105 ? 3.634 23.139 4.465 1.00 47.78 105 GLY A O 1
ATOM 761 N N . CYS A 1 106 ? 3.469 21.169 3.411 1.00 55.09 106 CYS A N 1
ATOM 762 C CA . CYS A 1 106 ? 4.720 21.291 2.661 1.00 55.09 106 CYS A CA 1
ATOM 763 C C . CYS A 1 106 ? 4.486 21.388 1.148 1.00 55.09 106 CYS A C 1
ATOM 765 O O . CYS A 1 106 ? 4.805 20.453 0.422 1.00 55.09 106 CYS A O 1
ATOM 767 N N . SER A 1 107 ? 4.008 22.534 0.659 1.00 47.69 107 SER A N 1
ATOM 768 C CA . SER A 1 107 ? 4.344 22.981 -0.700 1.00 47.69 107 SER A CA 1
ATOM 769 C C . SER A 1 107 ? 4.075 24.476 -0.901 1.00 47.69 107 SER A C 1
ATOM 771 O O . SER A 1 107 ? 3.098 25.012 -0.386 1.00 47.69 107 SER A O 1
ATOM 773 N N . SER A 1 108 ? 4.944 25.110 -1.700 1.00 48.31 108 SER A N 1
ATOM 774 C CA . SER A 1 108 ? 4.836 26.453 -2.312 1.00 48.31 108 SER A CA 1
ATOM 775 C C . SER A 1 108 ? 5.485 27.693 -1.656 1.00 48.31 108 SER A C 1
ATOM 777 O O . SER A 1 108 ? 4.977 28.797 -1.816 1.00 48.31 108 SER A O 1
ATOM 779 N N . MET A 1 109 ? 6.678 27.603 -1.051 1.00 43.50 109 MET A N 1
ATOM 780 C CA . MET A 1 109 ? 7.544 28.797 -0.898 1.00 43.50 109 MET A CA 1
ATOM 781 C C . MET A 1 109 ? 8.980 28.493 -1.341 1.00 43.50 109 MET A C 1
ATOM 783 O O . MET A 1 109 ? 9.424 27.351 -1.252 1.00 43.50 109 MET A O 1
ATOM 787 N N . GLY A 1 110 ? 9.633 29.492 -1.944 1.00 45.81 110 GLY A N 1
ATOM 788 C CA . GLY A 1 110 ? 10.787 29.362 -2.840 1.00 45.81 110 GLY A CA 1
ATOM 789 C C . GLY A 1 110 ? 11.994 28.565 -2.327 1.00 45.81 110 GLY A C 1
ATOM 790 O O . GLY A 1 110 ? 12.124 28.241 -1.151 1.00 45.81 110 GLY A O 1
ATOM 791 N N . LEU A 1 111 ? 12.915 28.289 -3.258 1.00 47.88 111 LEU A N 1
ATOM 792 C CA . LEU A 1 111 ? 14.070 27.383 -3.130 1.00 47.88 111 LEU A CA 1
ATOM 793 C C . LEU A 1 111 ? 14.946 27.594 -1.872 1.00 47.88 111 L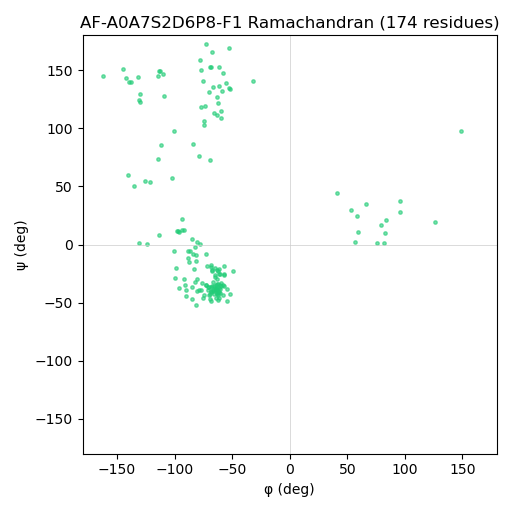EU A C 1
ATOM 795 O O . LEU A 1 111 ? 15.645 26.673 -1.464 1.00 47.88 111 LEU A O 1
ATOM 799 N N . PHE A 1 112 ? 14.911 28.785 -1.265 1.00 44.84 112 PHE A N 1
ATOM 800 C CA . PHE A 1 112 ? 15.703 29.145 -0.085 1.00 44.84 112 PHE A CA 1
ATOM 801 C C . PHE A 1 112 ? 14.983 28.886 1.258 1.00 44.84 112 PHE A C 1
ATOM 803 O O . PHE A 1 112 ? 15.640 28.532 2.233 1.00 44.84 112 PHE A O 1
ATOM 810 N N . ASP A 1 113 ? 13.646 28.958 1.306 1.00 45.59 113 ASP A N 1
ATOM 811 C CA . ASP A 1 113 ? 12.830 28.674 2.511 1.00 45.59 113 ASP A CA 1
ATOM 812 C C . ASP A 1 113 ? 12.451 27.181 2.643 1.00 45.59 113 ASP A C 1
ATOM 814 O O . ASP A 1 113 ? 11.965 26.714 3.682 1.00 45.59 113 ASP A O 1
ATOM 818 N N . MET A 1 114 ? 12.689 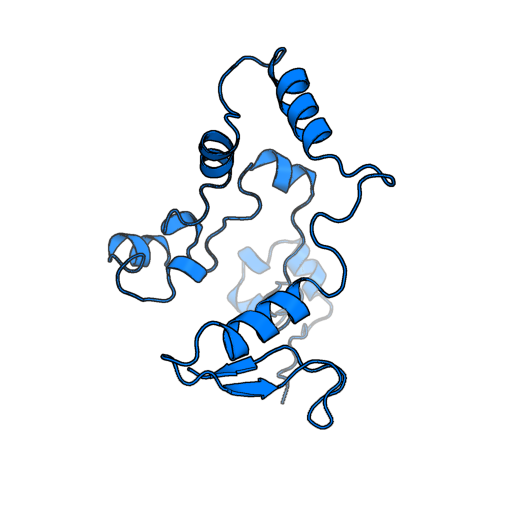26.415 1.572 1.00 42.22 114 MET A N 1
ATOM 819 C CA . MET A 1 114 ? 12.307 25.010 1.414 1.00 42.22 114 MET A CA 1
ATOM 820 C C . MET A 1 114 ? 13.152 24.041 2.261 1.00 42.22 114 MET A C 1
ATOM 822 O O . MET A 1 114 ? 12.623 23.048 2.764 1.00 42.22 114 MET A O 1
ATOM 826 N N . LEU A 1 115 ? 14.446 24.323 2.454 1.00 48.19 115 LEU A N 1
ATOM 827 C CA . LEU A 1 115 ? 15.341 23.468 3.244 1.00 48.19 115 LEU A CA 1
ATOM 828 C C . LEU A 1 115 ? 15.086 23.617 4.748 1.00 48.19 115 LEU A C 1
ATOM 830 O O . LEU A 1 115 ? 14.922 22.617 5.437 1.00 48.19 115 LEU A O 1
ATOM 834 N N . SER A 1 116 ? 14.952 24.841 5.259 1.00 50.66 116 SER A N 1
ATOM 835 C CA . SER A 1 116 ? 14.863 25.089 6.705 1.00 50.66 116 SER A CA 1
ATOM 836 C C . SER A 1 116 ? 13.570 24.556 7.330 1.00 50.66 116 SER A C 1
ATOM 838 O O . SER A 1 116 ? 13.605 23.947 8.396 1.00 50.66 116 SER A O 1
ATOM 840 N N . THR A 1 117 ? 12.424 24.715 6.664 1.00 49.84 117 THR A N 1
ATOM 841 C CA . THR A 1 117 ? 11.117 24.333 7.229 1.00 49.84 117 THR A CA 1
ATOM 842 C C . THR A 1 117 ? 10.869 22.823 7.149 1.00 49.84 117 THR A C 1
ATOM 844 O O . THR A 1 117 ? 10.350 22.215 8.091 1.00 49.84 117 THR A O 1
ATOM 847 N N . CYS A 1 118 ? 11.276 22.193 6.041 1.00 47.38 118 CYS A N 1
ATOM 848 C CA . CYS A 1 118 ? 11.188 20.744 5.867 1.00 47.38 118 CYS A CA 1
ATOM 849 C C . CYS A 1 118 ? 12.194 20.019 6.773 1.00 47.38 118 CYS A C 1
ATOM 851 O O . CYS A 1 118 ? 11.815 19.076 7.470 1.00 47.38 118 CYS A O 1
ATOM 853 N N . GLU A 1 119 ? 13.439 20.503 6.863 1.00 60.22 119 GLU A N 1
ATOM 854 C CA . GLU A 1 119 ? 14.421 19.961 7.805 1.00 60.22 119 GLU A CA 1
ATOM 855 C C . GLU A 1 119 ? 13.996 20.160 9.258 1.00 60.22 119 GLU A C 1
ATOM 857 O O . GLU A 1 119 ? 14.126 19.230 10.046 1.00 60.22 119 GLU A O 1
ATOM 862 N N . GLN A 1 120 ? 13.395 21.294 9.623 1.00 60.47 120 GLN A N 1
ATOM 863 C CA . GLN A 1 120 ? 12.901 21.514 10.984 1.00 60.47 120 GLN A CA 1
ATOM 864 C C . GLN A 1 120 ? 11.759 20.549 11.356 1.00 60.47 120 GLN A C 1
ATOM 866 O O . GLN A 1 120 ? 11.712 20.049 12.481 1.00 60.47 120 GLN A O 1
ATOM 871 N N . LYS A 1 121 ? 10.847 20.216 10.430 1.00 54.19 121 LYS A N 1
ATOM 872 C CA . LYS A 1 121 ? 9.804 19.193 10.671 1.00 54.19 121 LYS A CA 1
ATOM 873 C C . LYS A 1 121 ? 10.364 17.769 10.673 1.00 54.19 121 LYS A C 1
ATOM 875 O O . LYS A 1 121 ? 9.934 16.944 11.480 1.00 54.19 121 LYS A O 1
ATOM 880 N N . ARG A 1 122 ? 11.366 17.495 9.839 1.00 56.12 122 ARG A N 1
ATOM 881 C CA . ARG A 1 122 ? 12.115 16.233 9.828 1.00 56.12 122 ARG A CA 1
ATOM 882 C C . ARG A 1 122 ? 12.921 16.044 11.118 1.00 56.12 122 ARG A C 1
ATOM 884 O O . ARG A 1 122 ? 12.956 14.936 11.635 1.00 56.12 122 ARG A O 1
ATOM 891 N N . GLN A 1 123 ? 13.461 17.119 11.693 1.00 61.88 123 GLN A N 1
ATOM 892 C CA . GLN A 1 123 ? 14.074 17.152 13.026 1.00 61.88 123 GLN A CA 1
ATOM 893 C C . GLN A 1 123 ? 13.042 16.937 14.144 1.00 61.88 123 GLN A C 1
ATOM 895 O O . GLN A 1 123 ? 13.338 16.243 15.109 1.00 61.88 123 GLN A O 1
ATOM 900 N N . ARG A 1 124 ? 11.806 17.443 14.013 1.00 60.66 124 ARG A N 1
ATOM 901 C CA . ARG A 1 124 ? 10.717 17.145 14.972 1.00 60.66 124 ARG A CA 1
ATOM 902 C C . ARG A 1 124 ? 10.266 15.683 14.945 1.00 60.66 124 ARG A C 1
ATOM 904 O O . ARG A 1 124 ? 9.853 15.162 15.974 1.00 60.66 124 ARG A O 1
ATOM 911 N N . CYS A 1 125 ? 10.331 15.031 13.784 1.00 55.91 125 CYS A N 1
ATOM 912 C CA . CYS A 1 125 ? 10.062 13.595 13.643 1.00 55.91 125 CYS A CA 1
ATOM 913 C C . CYS A 1 125 ? 11.313 12.730 13.865 1.00 55.91 125 CYS A C 1
ATOM 915 O O . CYS A 1 125 ? 11.209 11.501 13.860 1.00 55.91 125 CYS A O 1
ATOM 917 N N . ALA A 1 126 ? 12.491 13.342 14.033 1.00 62.56 126 ALA A N 1
ATOM 918 C CA . ALA A 1 126 ? 13.724 12.618 14.270 1.00 62.56 126 ALA A CA 1
ATOM 919 C C . ALA A 1 126 ? 13.621 11.926 15.629 1.00 62.56 126 ALA A C 1
ATOM 921 O O . ALA A 1 126 ? 13.563 12.561 16.681 1.00 62.56 126 ALA A O 1
ATOM 922 N N . ARG A 1 127 ? 13.578 10.595 15.602 1.00 58.38 127 ARG A N 1
ATOM 923 C CA . ARG A 1 127 ? 13.691 9.792 16.813 1.00 58.38 127 ARG A CA 1
ATOM 924 C C . ARG A 1 127 ? 15.152 9.828 17.241 1.00 58.38 127 ARG A C 1
ATOM 926 O O . ARG A 1 127 ? 15.987 9.176 16.620 1.00 58.38 127 ARG A O 1
ATOM 933 N N . THR A 1 128 ? 15.469 10.616 18.261 1.00 71.38 128 THR A N 1
ATOM 934 C CA . THR A 1 128 ? 16.769 10.513 18.929 1.00 71.38 128 THR A CA 1
ATOM 935 C C . THR A 1 128 ? 16.834 9.181 19.676 1.00 71.38 128 THR A C 1
ATOM 937 O O . THR A 1 128 ? 15.798 8.628 20.054 1.00 71.38 128 THR A O 1
ATOM 940 N N . ALA A 1 129 ? 18.039 8.642 19.874 1.00 69.81 129 ALA A N 1
ATOM 941 C CA . ALA A 1 129 ? 18.229 7.382 20.599 1.00 69.81 129 ALA A CA 1
ATOM 942 C C . ALA A 1 129 ? 17.637 7.428 22.023 1.00 69.81 129 ALA A C 1
ATOM 944 O O . ALA A 1 129 ? 17.207 6.405 22.548 1.00 69.81 129 ALA A O 1
ATOM 945 N N . ASP A 1 130 ? 17.545 8.629 22.597 1.00 76.44 130 ASP A N 1
ATOM 946 C CA . ASP A 1 130 ? 17.018 8.885 23.938 1.00 76.44 130 ASP A CA 1
ATOM 947 C C . ASP A 1 130 ? 15.491 9.077 23.977 1.00 76.44 130 ASP A C 1
ATOM 949 O O . ASP A 1 130 ? 14.911 9.223 25.054 1.00 76.44 130 ASP A O 1
ATOM 953 N N . LEU A 1 131 ? 14.814 9.106 22.820 1.00 70.06 131 LEU A N 1
ATOM 954 C CA . LEU A 1 131 ? 13.373 9.330 22.766 1.00 70.06 131 LEU A CA 1
ATOM 955 C C . LEU A 1 131 ? 12.622 8.046 23.162 1.00 70.06 131 LEU A C 1
ATOM 957 O O . LEU A 1 131 ? 12.713 7.040 22.443 1.00 70.06 131 LEU A O 1
ATOM 961 N N . PRO A 1 132 ? 11.827 8.057 24.250 1.00 69.88 132 PRO A N 1
ATOM 962 C CA . PRO A 1 132 ? 11.123 6.865 24.692 1.00 69.88 132 PRO A CA 1
ATOM 963 C C . PRO A 1 132 ? 10.146 6.370 23.612 1.00 69.88 132 PRO A C 1
ATOM 965 O O . PRO A 1 132 ? 9.656 7.144 22.773 1.00 69.88 132 PRO A O 1
ATOM 968 N N . PRO A 1 133 ? 9.853 5.062 23.582 1.00 73.19 133 PRO A N 1
ATOM 969 C CA . PRO A 1 133 ? 8.898 4.528 22.630 1.00 73.19 133 PRO A CA 1
ATOM 970 C C . PRO A 1 133 ? 7.523 5.162 22.883 1.00 73.19 133 PRO A C 1
ATOM 972 O O . PRO A 1 133 ? 7.081 5.280 24.023 1.00 73.19 133 PRO A O 1
ATOM 975 N N . ALA A 1 134 ? 6.838 5.562 21.805 1.00 72.81 134 ALA A N 1
ATOM 976 C CA . ALA A 1 134 ? 5.504 6.173 21.888 1.00 72.81 134 ALA A CA 1
ATOM 977 C C . ALA A 1 134 ? 4.469 5.225 22.520 1.00 72.81 134 ALA A C 1
ATOM 979 O O . ALA A 1 134 ? 3.434 5.651 23.022 1.00 72.81 134 ALA A O 1
ATOM 980 N N . VAL A 1 135 ? 4.773 3.929 22.495 1.00 77.56 135 VAL A N 1
ATOM 981 C CA . VAL A 1 135 ? 3.987 2.858 23.081 1.00 77.56 135 VAL A CA 1
ATOM 982 C C . VAL A 1 135 ? 4.942 2.008 23.908 1.00 77.56 135 VAL A C 1
ATOM 984 O O . VAL A 1 135 ? 5.952 1.529 23.400 1.00 77.56 135 VAL A O 1
ATOM 987 N N . THR A 1 136 ? 4.645 1.819 25.191 1.00 82.31 136 T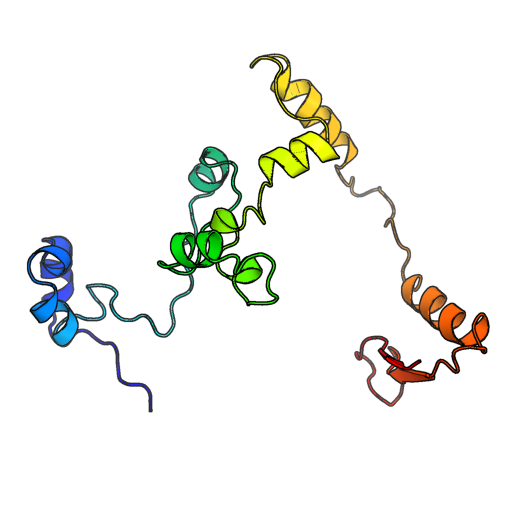HR A N 1
ATOM 988 C CA . THR A 1 136 ? 5.455 0.943 26.047 1.00 82.31 136 THR A CA 1
ATOM 989 C C . THR A 1 136 ? 5.127 -0.521 25.762 1.00 82.31 136 THR A C 1
ATOM 991 O O . THR A 1 136 ? 3.998 -0.848 25.375 1.00 82.31 136 THR A O 1
ATOM 994 N N . ALA A 1 137 ? 6.101 -1.416 25.949 1.00 78.12 137 ALA A N 1
ATOM 995 C CA . ALA A 1 137 ? 5.866 -2.853 25.837 1.00 78.12 137 ALA A CA 1
ATOM 996 C C . ALA A 1 137 ? 4.677 -3.265 26.729 1.00 78.12 137 ALA A C 1
ATOM 998 O O . ALA A 1 137 ? 4.543 -2.798 27.860 1.00 78.12 137 ALA A O 1
ATOM 999 N N . GLY A 1 138 ? 3.771 -4.089 26.196 1.00 81.00 138 GLY A N 1
ATOM 1000 C CA . GLY A 1 138 ? 2.536 -4.480 26.888 1.00 81.00 138 GLY A CA 1
ATOM 1001 C C . GLY A 1 138 ? 1.372 -3.481 26.801 1.00 81.00 138 GLY A C 1
ATOM 1002 O O . GLY A 1 138 ? 0.307 -3.752 27.348 1.00 81.00 138 GLY A O 1
ATOM 1003 N N . SER A 1 139 ? 1.502 -2.348 26.098 1.00 86.38 139 SER A N 1
ATOM 1004 C CA . SER A 1 139 ? 0.351 -1.449 25.886 1.00 86.38 139 SER A CA 1
ATOM 1005 C C . SER A 1 139 ? -0.771 -2.129 25.093 1.00 86.38 139 SER A C 1
ATOM 1007 O O . SER A 1 139 ? -1.934 -1.990 25.452 1.00 86.38 139 SER A O 1
ATOM 1009 N N . MET A 1 140 ? -0.427 -2.905 24.057 1.00 84.44 140 MET A N 1
ATOM 1010 C CA . MET A 1 140 ? -1.406 -3.655 23.259 1.00 84.44 140 MET A CA 1
ATOM 1011 C C . MET A 1 140 ? -2.128 -4.709 24.109 1.00 84.44 140 MET A C 1
ATOM 1013 O O . MET A 1 140 ? -3.346 -4.815 24.049 1.00 84.44 140 MET A O 1
ATOM 1017 N N . GLU A 1 141 ? -1.379 -5.414 24.960 1.00 88.31 141 GLU A N 1
ATOM 1018 C CA . GLU A 1 141 ? -1.906 -6.384 25.927 1.00 88.31 141 GLU A CA 1
ATOM 1019 C C . GLU A 1 141 ? -2.973 -5.743 26.825 1.00 88.31 141 GLU A C 1
ATOM 1021 O O . GLU A 1 141 ? -4.089 -6.239 26.961 1.00 88.31 141 GLU A O 1
ATOM 1026 N N . ARG A 1 142 ? -2.658 -4.565 27.375 1.00 89.44 142 ARG A N 1
ATOM 1027 C CA . ARG A 1 142 ? -3.560 -3.805 28.245 1.00 89.44 142 ARG A CA 1
ATOM 1028 C C . ARG A 1 142 ? -4.820 -3.353 27.509 1.00 89.44 142 ARG A C 1
ATOM 1030 O O . ARG A 1 142 ? -5.906 -3.399 28.078 1.00 89.44 142 ARG A O 1
ATOM 1037 N N . THR A 1 143 ? -4.684 -2.937 26.252 1.00 91.88 143 THR A N 1
ATOM 1038 C CA . THR A 1 143 ? -5.823 -2.571 25.402 1.00 91.88 143 THR A CA 1
ATOM 1039 C C . THR A 1 143 ? -6.731 -3.770 25.143 1.00 91.88 143 THR A C 1
ATOM 1041 O O . THR A 1 143 ? -7.941 -3.657 25.309 1.00 91.88 143 THR A O 1
ATOM 1044 N N . MET A 1 144 ? -6.167 -4.928 24.801 1.00 92.56 144 MET A N 1
ATOM 1045 C CA . MET A 1 144 ? -6.941 -6.140 24.513 1.00 92.56 144 MET A CA 1
ATOM 1046 C C . MET A 1 144 ? -7.659 -6.669 25.756 1.00 92.56 144 MET A C 1
ATOM 1048 O O . MET A 1 144 ? -8.835 -7.023 25.682 1.00 92.56 144 MET A O 1
ATOM 1052 N N . HIS A 1 145 ? -7.016 -6.615 26.926 1.00 91.62 145 HIS A N 1
ATOM 1053 C CA . HIS A 1 145 ? -7.686 -6.917 28.191 1.00 91.62 145 HIS A CA 1
ATOM 1054 C C . HIS A 1 145 ? -8.850 -5.972 28.490 1.00 91.62 145 HIS A C 1
ATOM 1056 O O . HIS A 1 145 ? -9.898 -6.447 28.916 1.00 91.62 145 HIS A O 1
ATOM 1062 N N . ARG A 1 146 ? -8.709 -4.667 28.215 1.00 94.44 146 ARG A N 1
ATOM 1063 C CA . ARG A 1 146 ? -9.815 -3.709 28.377 1.00 94.44 146 ARG A CA 1
ATOM 1064 C C . ARG A 1 146 ? -10.986 -4.003 27.452 1.00 94.44 146 ARG A C 1
ATOM 1066 O O . ARG A 1 146 ? -12.122 -3.856 27.877 1.00 94.44 146 ARG A O 1
ATOM 1073 N N . ILE A 1 147 ? -10.736 -4.444 26.218 1.00 94.06 147 ILE A N 1
ATOM 1074 C CA . ILE A 1 147 ? -11.818 -4.865 25.314 1.00 94.06 147 ILE A CA 1
ATOM 1075 C C . ILE A 1 147 ? -12.624 -6.001 25.956 1.00 94.06 147 ILE A C 1
ATOM 1077 O O . ILE A 1 147 ? -13.849 -5.955 25.951 1.00 94.06 147 ILE A O 1
ATOM 1081 N N . LEU A 1 148 ? -11.943 -6.980 26.559 1.00 93.31 148 LEU A N 1
ATOM 1082 C CA . LEU A 1 148 ? -12.587 -8.118 27.218 1.00 93.31 148 LEU A CA 1
ATOM 1083 C C . LEU A 1 148 ? -13.313 -7.743 28.521 1.00 93.31 148 LEU A C 1
ATOM 1085 O O . LEU A 1 148 ? -14.354 -8.327 28.812 1.00 93.31 148 LEU A O 1
ATOM 1089 N N . SER A 1 149 ? -12.770 -6.813 29.316 1.00 94.50 149 SER A N 1
ATOM 1090 C CA . SER A 1 149 ? -13.314 -6.467 30.638 1.00 94.50 149 SER A CA 1
ATOM 1091 C C . SER A 1 149 ? -14.353 -5.353 30.609 1.00 94.50 149 SER A C 1
ATOM 1093 O O . SER A 1 149 ? -15.373 -5.446 31.289 1.00 94.50 149 SER A O 1
ATOM 1095 N N . ASP A 1 150 ? -14.089 -4.290 29.852 1.00 97.25 150 ASP A N 1
ATOM 1096 C CA . ASP A 1 150 ? -14.835 -3.033 29.948 1.00 97.25 150 ASP A CA 1
ATOM 1097 C C . ASP A 1 150 ? -16.075 -3.046 29.039 1.00 97.25 150 ASP A C 1
ATOM 1099 O O . ASP A 1 150 ? -16.965 -2.212 29.204 1.00 97.25 150 ASP A O 1
ATOM 1103 N N . PHE A 1 151 ? -16.149 -3.989 28.088 1.00 95.31 151 PHE A N 1
ATOM 1104 C CA . PHE A 1 151 ? -17.211 -4.046 27.081 1.00 95.31 151 PHE A CA 1
ATOM 1105 C C . PHE A 1 151 ? -17.960 -5.396 27.015 1.00 95.31 151 PHE A C 1
ATOM 1107 O O . PHE A 1 151 ? -18.077 -5.989 25.936 1.00 95.31 151 PHE A O 1
ATOM 1114 N N . PRO A 1 152 ? -18.522 -5.901 28.132 1.00 94.25 152 PRO A N 1
ATOM 1115 C CA . PRO A 1 152 ? -19.216 -7.193 28.163 1.00 94.25 152 PRO A CA 1
ATOM 1116 C C . PRO A 1 152 ? -20.466 -7.242 27.272 1.00 94.25 152 PRO A C 1
ATOM 1118 O O . PRO A 1 152 ? -20.886 -8.323 26.865 1.00 94.25 152 PRO A O 1
ATOM 1121 N N . GLN A 1 153 ? -21.053 -6.092 26.927 1.00 95.25 153 GLN A N 1
ATOM 1122 C CA . GLN A 1 153 ? -22.235 -6.003 26.065 1.00 95.25 153 GLN A CA 1
ATOM 1123 C C . GLN A 1 153 ? -22.007 -6.548 24.650 1.00 95.25 153 GLN A C 1
ATOM 1125 O O . GLN A 1 153 ? -22.969 -6.927 23.990 1.00 95.25 153 GLN A O 1
ATOM 1130 N N . TYR A 1 154 ? -20.755 -6.603 24.192 1.00 94.69 154 TYR A N 1
ATOM 1131 C CA . TYR A 1 154 ? -20.400 -7.159 22.886 1.00 94.69 154 TYR A CA 1
ATOM 1132 C C . TYR A 1 154 ? -19.939 -8.614 22.978 1.00 94.69 154 TYR A C 1
ATOM 1134 O O . TYR A 1 154 ? -19.352 -9.107 22.032 1.00 94.69 154 TYR A O 1
ATOM 1142 N N . SER A 1 155 ? -20.127 -9.280 24.126 1.00 93.81 155 SER A N 1
ATOM 1143 C CA . SER A 1 155 ? -19.688 -10.664 24.370 1.00 93.81 155 SER A CA 1
ATOM 1144 C C . SER A 1 155 ? -18.289 -11.007 23.813 1.00 93.81 155 SER A C 1
ATOM 1146 O O . SER A 1 155 ? -18.114 -12.075 23.216 1.00 93.81 155 SER A O 1
ATOM 1148 N N . PRO A 1 156 ? -17.276 -10.133 23.992 1.00 94.94 156 PRO A N 1
ATOM 1149 C CA . PRO A 1 156 ? -16.002 -10.286 23.314 1.00 94.94 156 PRO A CA 1
ATOM 1150 C C . PRO A 1 156 ? -15.271 -11.531 23.821 1.00 94.94 156 PRO A C 1
ATOM 1152 O O . PRO A 1 156 ? -15.180 -11.780 25.026 1.00 94.94 156 PRO A O 1
ATOM 1155 N N . ARG A 1 157 ? -14.703 -12.317 22.904 1.00 92.94 157 ARG A N 1
ATOM 1156 C CA . ARG A 1 157 ? -13.964 -13.537 23.245 1.00 92.94 157 ARG A CA 1
ATOM 1157 C C . ARG A 1 157 ? -12.607 -13.576 22.564 1.00 92.94 157 ARG A C 1
ATOM 1159 O O . ARG A 1 157 ? -12.501 -13.461 21.347 1.00 92.94 157 ARG A O 1
ATOM 1166 N N . ALA A 1 158 ? -11.567 -13.828 23.352 1.00 90.25 158 ALA A N 1
ATOM 1167 C CA . ALA A 1 158 ? -10.233 -14.074 22.828 1.00 90.25 158 ALA A CA 1
ATOM 1168 C C . ALA A 1 158 ? -10.141 -15.465 22.190 1.00 90.25 158 ALA A C 1
ATOM 1170 O O . ALA A 1 158 ? -10.335 -16.488 22.854 1.00 90.25 158 ALA A O 1
ATOM 1171 N N . LEU A 1 159 ? -9.840 -15.496 20.894 1.00 89.00 159 LEU A N 1
ATOM 1172 C CA . LEU A 1 159 ? -9.520 -16.709 20.146 1.00 89.00 159 LEU A CA 1
ATOM 1173 C C . LEU A 1 159 ? -8.031 -17.061 20.288 1.00 89.00 159 LEU A C 1
ATOM 1175 O O . LEU A 1 159 ? -7.696 -18.239 20.435 1.00 89.00 159 LEU A O 1
ATOM 1179 N N . SER A 1 160 ? -7.159 -16.047 20.327 1.00 87.06 160 SER A N 1
ATOM 1180 C CA . SER A 1 160 ? -5.726 -16.175 20.621 1.00 87.06 160 SER A CA 1
ATOM 1181 C C . SER A 1 160 ? -5.200 -14.974 21.411 1.00 87.06 160 SER A C 1
ATOM 1183 O O . SER A 1 160 ? -5.703 -13.859 21.273 1.00 87.06 160 SER A O 1
ATOM 1185 N N . GLN A 1 161 ? -4.171 -15.222 22.225 1.00 85.50 161 GLN A N 1
ATOM 1186 C CA . GLN A 1 161 ? -3.409 -14.206 22.955 1.00 85.50 161 GLN A CA 1
ATOM 1187 C C . GLN A 1 161 ? -1.918 -14.606 22.967 1.00 85.50 161 GLN A C 1
ATOM 1189 O O . GLN A 1 161 ? -1.627 -15.806 23.090 1.00 85.50 161 GLN A O 1
ATOM 1194 N N . PRO A 1 162 ? -0.980 -13.650 22.860 1.00 81.44 162 PRO A N 1
ATOM 1195 C CA . PRO A 1 162 ? 0.449 -13.913 23.000 1.00 81.44 162 PRO A CA 1
ATOM 1196 C C . PRO A 1 162 ? 0.764 -14.596 24.340 1.00 81.44 162 PRO A C 1
ATOM 1198 O O . PRO A 1 162 ? 0.180 -14.267 25.368 1.00 81.44 162 PRO A O 1
ATOM 1201 N N . GLY A 1 163 ? 1.665 -15.583 24.348 1.00 74.50 163 GLY A N 1
ATOM 1202 C CA . GLY A 1 163 ? 2.029 -16.320 25.571 1.00 74.50 163 GLY A CA 1
ATOM 1203 C C . GLY A 1 163 ? 1.002 -17.352 26.071 1.00 74.50 163 GLY A C 1
ATOM 1204 O O . GLY A 1 163 ? 1.253 -18.015 27.075 1.00 74.50 163 GLY A O 1
ATOM 1205 N N . SER A 1 164 ? -0.126 -17.549 25.378 1.00 74.50 164 SER A N 1
ATOM 1206 C CA . SER A 1 164 ? -1.071 -18.638 25.671 1.00 74.50 164 SER A CA 1
ATOM 1207 C C . SER A 1 164 ? -0.604 -19.990 25.134 1.00 74.50 164 SER A C 1
ATOM 1209 O O . SER A 1 164 ? 0.139 -20.083 24.156 1.00 74.50 164 SER A O 1
ATOM 1211 N N . THR A 1 165 ? -1.140 -21.066 25.717 1.00 68.12 165 THR A N 1
ATOM 1212 C CA . THR A 1 165 ? -0.967 -22.450 25.247 1.00 68.12 165 THR A CA 1
ATOM 1213 C C . THR A 1 165 ? -1.428 -22.665 23.801 1.00 68.12 165 THR A C 1
ATOM 1215 O O . THR A 1 165 ? -1.006 -23.630 23.172 1.00 68.12 165 THR A O 1
ATOM 1218 N N . ARG A 1 166 ? -2.249 -21.760 23.242 1.00 60.97 166 ARG A N 1
ATOM 1219 C CA . ARG A 1 166 ? -2.697 -21.780 21.833 1.00 60.97 166 ARG A CA 1
ATOM 1220 C C . ARG A 1 166 ? -1.817 -20.978 20.867 1.00 60.97 166 ARG A C 1
ATOM 1222 O O . ARG A 1 166 ? -2.220 -20.753 19.731 1.00 60.97 166 ARG A O 1
ATOM 1229 N N . GLY A 1 167 ? -0.624 -20.568 21.294 1.00 56.62 167 GLY A N 1
ATOM 1230 C CA . GLY A 1 167 ? 0.386 -19.974 20.424 1.00 56.62 167 GLY A CA 1
ATOM 1231 C C . GLY A 1 167 ? 1.235 -18.957 21.170 1.00 56.62 167 GLY A C 1
ATOM 1232 O O . GLY A 1 167 ? 0.857 -17.795 21.276 1.00 56.62 167 GLY A O 1
ATOM 1233 N N . ALA A 1 168 ? 2.416 -19.373 21.631 1.00 60.84 168 ALA A N 1
ATOM 1234 C CA . ALA A 1 168 ? 3.352 -18.502 22.348 1.00 60.84 168 ALA A CA 1
ATOM 1235 C C . ALA A 1 168 ? 3.750 -17.244 21.544 1.00 60.84 168 ALA A C 1
ATOM 1237 O O . ALA A 1 168 ? 4.067 -16.218 22.138 1.00 60.84 168 ALA A O 1
ATOM 1238 N N . LEU A 1 169 ? 3.675 -17.316 20.209 1.00 69.38 169 LEU A N 1
ATOM 1239 C CA . LEU A 1 169 ? 3.964 -16.230 19.263 1.00 69.38 169 LEU A CA 1
ATOM 1240 C C . LEU A 1 169 ? 2.726 -15.755 18.478 1.00 69.38 169 LEU A C 1
ATOM 1242 O O . LEU A 1 169 ? 2.863 -14.994 17.523 1.00 69.38 169 LEU A O 1
ATOM 1246 N N . ALA A 1 170 ? 1.523 -16.226 18.821 1.00 76.81 170 ALA A N 1
ATOM 1247 C CA . ALA A 1 170 ? 0.317 -15.856 18.088 1.00 76.81 170 ALA A CA 1
ATOM 1248 C C . ALA A 1 170 ? -0.119 -14.419 18.437 1.00 76.81 170 ALA A C 1
ATOM 1250 O O . ALA A 1 170 ? -0.057 -14.035 19.608 1.00 76.81 170 ALA A O 1
ATOM 1251 N N . PRO A 1 171 ? -0.584 -13.623 17.454 1.00 84.44 171 PRO A N 1
ATOM 1252 C CA . PRO A 1 171 ? -1.138 -12.303 17.723 1.00 84.44 171 PRO A CA 1
ATOM 1253 C C . PRO A 1 171 ? -2.457 -12.405 18.501 1.00 84.44 171 PRO A C 1
ATOM 1255 O O . PRO A 1 171 ? -3.092 -13.462 18.569 1.00 84.44 171 PRO A O 1
ATOM 1258 N N . TRP A 1 172 ? -2.897 -11.279 19.059 1.00 87.88 172 TRP A N 1
ATOM 1259 C CA . TRP A 1 172 ? -4.245 -11.150 19.601 1.00 87.88 172 TRP A CA 1
ATOM 1260 C C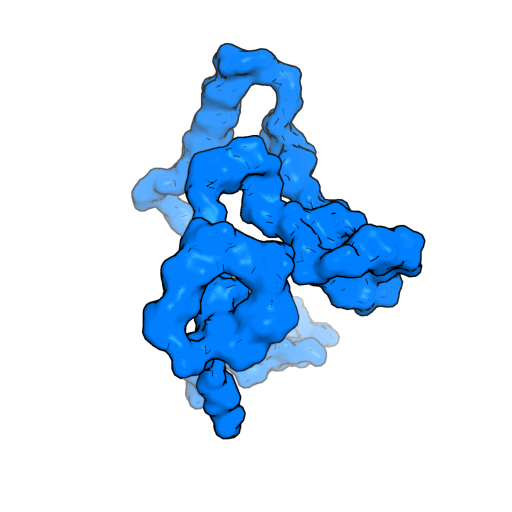 . TRP A 1 172 ? -5.289 -11.315 18.496 1.00 87.88 172 TRP A C 1
ATOM 1262 O O . TRP A 1 172 ? -5.251 -10.600 17.496 1.00 87.88 172 TRP A O 1
ATOM 1272 N N . VAL A 1 173 ? -6.239 -12.225 18.703 1.00 89.81 173 VAL A N 1
ATOM 1273 C CA . VAL A 1 173 ? -7.433 -12.357 17.862 1.00 89.81 173 VAL A CA 1
ATOM 1274 C C . VAL A 1 173 ? -8.642 -12.399 18.780 1.00 89.81 173 VAL A C 1
ATOM 1276 O O . VAL A 1 173 ? -8.733 -13.259 19.659 1.00 89.81 173 VAL A O 1
ATOM 1279 N N . LEU A 1 174 ? -9.567 -11.468 18.567 1.00 89.56 174 LEU A N 1
ATOM 1280 C CA . LEU A 1 174 ? -10.837 -11.382 19.278 1.00 89.56 174 LEU A CA 1
ATOM 1281 C C . LEU A 1 174 ? -11.988 -11.662 18.307 1.00 89.56 174 LEU A C 1
ATOM 1283 O O . LEU A 1 174 ? -11.904 -11.335 17.126 1.00 89.56 174 LEU A O 1
ATOM 1287 N N . THR A 1 175 ? -13.067 -12.233 18.826 1.00 90.69 175 THR A N 1
ATOM 1288 C CA . THR A 1 175 ? -14.392 -12.216 18.200 1.00 90.69 175 THR A CA 1
ATOM 1289 C C . THR A 1 175 ? -15.325 -11.372 19.057 1.00 90.69 175 THR A C 1
ATOM 1291 O O . THR A 1 175 ? -15.141 -11.309 20.275 1.00 90.69 175 THR A O 1
ATOM 1294 N N . LEU A 1 176 ? -16.291 -10.729 18.410 1.00 86.38 176 LEU A N 1
ATOM 1295 C CA . LEU A 1 176 ? -17.408 -10.007 19.021 1.00 86.38 176 LEU A CA 1
ATOM 1296 C C . LEU A 1 176 ? -18.704 -10.791 18.773 1.00 86.38 176 LEU A C 1
ATOM 1298 O O . LEU A 1 176 ? -18.686 -11.618 17.829 1.00 86.38 176 LEU A O 1
#

pLDDT: mean 74.06, std 17.32, range [35.5, 97.25]

Solvent-accessible surface area (backbone atoms only — not comparable to full-atom values): 10622 Å² total; per-residue (Å²): 134,83,78,80,67,54,51,75,47,92,58,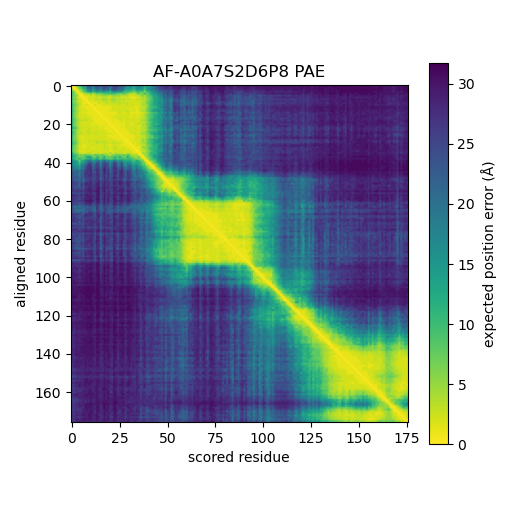30,58,57,42,36,75,74,43,34,47,78,77,38,42,75,59,29,58,75,43,14,18,42,54,57,61,64,50,77,85,83,70,81,76,82,76,74,50,70,71,55,43,62,72,67,57,49,80,76,51,60,52,76,48,96,58,28,63,61,40,34,76,71,45,29,54,79,70,82,53,67,38,48,77,40,10,19,39,59,46,59,63,55,47,58,56,55,52,43,24,72,76,67,6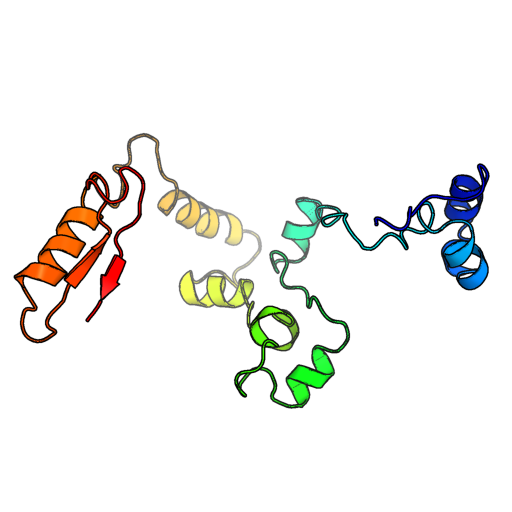9,61,78,90,65,59,90,80,61,47,56,62,57,53,48,52,52,50,56,72,68,50,79,52,95,85,55,75,68,97,63,58,91,64,49,67,58,53,51,55,50,43,51,52,67,77,40,60,91,51,62,44,40,77,79,36,42,63,69,36,97,88,27,65,83,35,64,78,36,74,46,104

Mean predicted aligned error: 20.52 Å

Organism: NCBI:txid156173